Protein AF-A0A812SC07-F1 (afdb_monomer_lite)

pLDDT: mean 80.25, std 19.59, range [36.75, 97.19]

Radius of gyration: 18.9 Å; chains: 1; bounding box: 33×30×62 Å

Foldseek 3Di:
DWDKDQPADDDPPPDDDDDDDDDRPRPDIFTAGPLQFGLFWDKDKQKDADPVQWPVVDKDQAPVVQSVVLVVCRQQFQWWKDFLPPGGIIITGGCVVVDDPVRIDGHPSTMMTTGIHGD

Structure (mmCIF, N/CA/C/O backbone):
data_AF-A0A812SC07-F1
#
_entry.id   AF-A0A812SC07-F1
#
loop_
_atom_site.group_PDB
_atom_site.id
_atom_site.type_symbol
_atom_site.label_atom_id
_atom_site.label_alt_id
_atom_site.label_comp_id
_atom_site.label_asym_id
_atom_site.label_entity_id
_atom_site.label_seq_id
_atom_site.pdbx_PDB_ins_code
_atom_site.Cartn_x
_atom_site.Cartn_y
_atom_site.Cartn_z
_atom_site.occupancy
_atom_site.B_iso_or_equiv
_atom_site.auth_seq_id
_atom_site.auth_comp_id
_atom_site.auth_asym_id
_atom_site.auth_atom_id
_atom_site.pdbx_PDB_model_num
ATOM 1 N N . MET A 1 1 ? -16.471 6.733 15.455 1.00 47.75 1 MET A N 1
ATOM 2 C CA . MET A 1 1 ? -16.723 5.738 16.515 1.00 47.75 1 MET A CA 1
ATOM 3 C C . MET A 1 1 ? -15.611 4.720 16.389 1.00 47.75 1 MET A C 1
ATOM 5 O O . MET A 1 1 ? -15.619 3.964 15.430 1.00 47.75 1 MET A O 1
ATOM 9 N N . ASP A 1 2 ? -14.603 4.813 17.251 1.00 47.12 2 ASP A N 1
ATOM 10 C CA . ASP A 1 2 ? -13.479 3.875 17.269 1.00 47.12 2 ASP A CA 1
ATOM 11 C C . ASP A 1 2 ? -13.893 2.657 18.093 1.00 47.12 2 ASP A C 1
ATOM 13 O O . ASP A 1 2 ? -14.407 2.818 19.202 1.00 47.12 2 ASP A O 1
ATOM 17 N N . CYS A 1 3 ? -13.687 1.454 17.564 1.00 55.53 3 CYS A N 1
ATOM 18 C CA . CYS A 1 3 ? -13.761 0.260 18.386 1.00 55.53 3 CYS A CA 1
ATOM 19 C C . CYS A 1 3 ? -12.454 0.177 19.209 1.00 55.53 3 CYS A C 1
ATOM 21 O O . CYS A 1 3 ? -11.403 0.719 18.857 1.00 55.53 3 CYS A O 1
ATOM 23 N N . V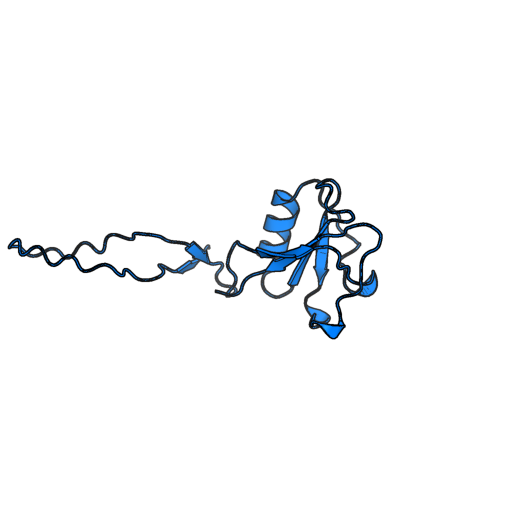AL A 1 4 ? -12.507 -0.417 20.392 1.00 55.78 4 VAL A N 1
ATOM 24 C CA . VAL A 1 4 ? -11.303 -0.703 21.179 1.00 55.78 4 VAL A CA 1
ATOM 25 C C . VAL A 1 4 ? -11.414 -2.164 21.539 1.00 55.78 4 VAL A C 1
ATOM 27 O O . VAL A 1 4 ? -12.354 -2.542 22.238 1.00 55.78 4 VAL A O 1
ATOM 30 N N . THR A 1 5 ? -10.498 -2.987 21.036 1.00 52.94 5 THR A N 1
ATOM 31 C CA . THR A 1 5 ? -10.368 -4.353 21.534 1.00 52.94 5 THR A CA 1
ATOM 32 C C . THR A 1 5 ? -9.298 -4.342 22.613 1.00 52.94 5 THR A C 1
ATOM 34 O O . THR A 1 5 ? -8.164 -3.904 22.413 1.00 52.94 5 THR A O 1
ATOM 37 N N . VAL A 1 6 ? -9.683 -4.791 23.798 1.00 52.50 6 VAL A N 1
ATOM 38 C CA . VAL A 1 6 ? -8.738 -5.114 24.859 1.00 52.50 6 VAL A CA 1
ATOM 39 C C . VAL A 1 6 ? -8.172 -6.487 24.505 1.00 52.50 6 VAL A C 1
ATOM 41 O O . VAL A 1 6 ? -8.931 -7.453 24.479 1.00 52.50 6 VAL A O 1
ATOM 44 N N . GLU A 1 7 ? -6.883 -6.578 24.172 1.00 52.25 7 GLU A N 1
ATOM 45 C CA . GLU A 1 7 ? -6.215 -7.884 24.110 1.00 52.25 7 GLU A CA 1
ATOM 46 C C . GLU A 1 7 ? -5.990 -8.362 25.553 1.00 52.25 7 GLU A C 1
ATOM 48 O O . GLU A 1 7 ? -5.522 -7.609 26.409 1.00 52.25 7 GLU A O 1
ATOM 53 N N . ASP A 1 8 ? -6.450 -9.578 25.841 1.00 47.25 8 ASP A N 1
ATOM 54 C CA . ASP A 1 8 ? -6.681 -10.076 27.194 1.00 47.25 8 ASP A CA 1
ATOM 55 C C . ASP A 1 8 ? -5.391 -10.259 28.016 1.00 47.25 8 ASP A C 1
ATOM 57 O O . ASP A 1 8 ? -4.299 -10.549 27.529 1.00 47.25 8 ASP A O 1
ATOM 61 N N . SER A 1 9 ? -5.579 -10.088 29.315 1.00 52.22 9 SER A N 1
ATOM 62 C CA . SER A 1 9 ? -4.638 -10.187 30.415 1.00 52.22 9 SER A CA 1
ATOM 63 C C . SER A 1 9 ? -4.037 -11.589 30.595 1.00 52.22 9 SER A C 1
ATOM 65 O O . SER A 1 9 ? -4.729 -12.552 30.921 1.00 52.22 9 SER A O 1
ATOM 67 N N . THR A 1 10 ? -2.709 -11.708 30.525 1.00 47.94 10 THR A N 1
ATOM 68 C CA . THR A 1 10 ? -2.005 -12.886 31.061 1.00 47.94 10 THR A CA 1
ATOM 69 C C . THR A 1 10 ? -0.825 -12.487 31.937 1.00 47.94 10 THR A C 1
ATOM 71 O O . THR A 1 10 ? 0.309 -12.401 31.479 1.00 47.94 10 THR A O 1
ATOM 74 N N . SER A 1 11 ? -1.091 -12.298 33.231 1.00 40.84 11 SER A N 1
ATOM 75 C CA . SER A 1 11 ? -0.209 -12.800 34.291 1.00 40.84 11 SER A CA 1
ATOM 76 C C . SER A 1 11 ? -0.986 -12.846 35.604 1.00 40.84 11 SER A C 1
ATOM 78 O O . SER A 1 11 ? -1.146 -11.847 36.303 1.00 40.84 11 SER A O 1
ATOM 80 N N . TRP A 1 12 ? -1.521 -14.022 35.921 1.00 44.09 12 TRP A N 1
ATOM 81 C CA . TRP A 1 12 ? -2.058 -14.314 37.242 1.00 44.09 12 TRP A CA 1
ATOM 82 C C . TRP A 1 12 ? -0.889 -14.513 38.213 1.00 44.09 12 TRP A C 1
ATOM 84 O O . TRP A 1 12 ? -0.453 -15.639 38.437 1.00 44.09 12 TRP A O 1
ATOM 94 N N . THR A 1 13 ? -0.389 -13.446 38.834 1.00 37.12 13 THR A N 1
ATOM 95 C CA . THR A 1 13 ? 0.249 -13.581 40.149 1.00 37.12 13 THR A CA 1
ATOM 96 C C . THR A 1 13 ? -0.850 -13.557 41.202 1.00 37.12 13 THR A C 1
ATOM 98 O O . THR A 1 13 ? -1.400 -12.525 41.579 1.00 37.12 13 THR A O 1
ATOM 101 N N . GLN A 1 14 ? -1.222 -14.760 41.624 1.00 39.00 14 GLN A N 1
ATOM 102 C CA . GLN A 1 14 ? -2.235 -15.057 42.622 1.00 39.00 14 GLN A CA 1
ATOM 103 C C . GLN A 1 14 ? -1.805 -14.511 43.999 1.00 39.00 14 GLN A C 1
ATOM 105 O O . GLN A 1 14 ? -1.154 -15.201 44.776 1.00 39.00 14 GLN A O 1
ATOM 110 N N . LEU A 1 15 ? -2.165 -13.265 44.314 1.00 36.75 15 LEU A N 1
ATOM 111 C CA . LEU A 1 15 ? -2.107 -12.724 45.674 1.00 36.75 15 LEU A CA 1
ATOM 112 C C . LEU A 1 15 ? -3.527 -12.689 46.240 1.00 36.75 15 LEU A C 1
ATOM 11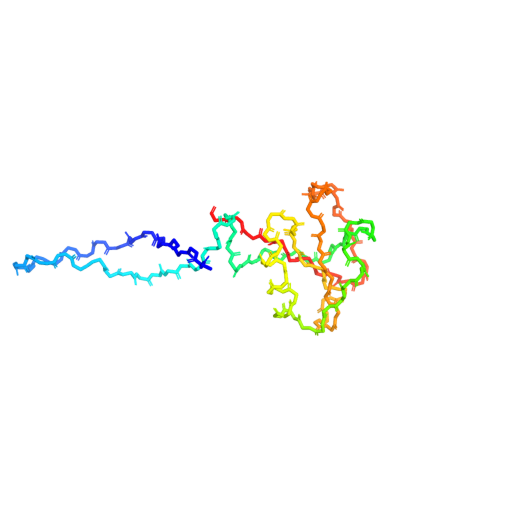4 O O . LEU A 1 15 ? -4.366 -11.881 45.848 1.00 36.75 15 LEU A O 1
ATOM 118 N N . TRP A 1 16 ? -3.793 -13.632 47.142 1.00 41.88 16 TRP A N 1
ATOM 119 C CA . TRP A 1 16 ? -5.023 -13.723 47.915 1.00 41.88 16 TRP A CA 1
ATOM 120 C C . TRP A 1 16 ? -5.163 -12.494 48.814 1.00 41.88 16 TRP A C 1
ATOM 122 O O . TRP A 1 16 ? -4.554 -12.435 49.878 1.00 41.88 16 TRP A O 1
ATOM 132 N N . LEU A 1 17 ? -5.993 -11.531 48.418 1.00 38.38 17 LEU A N 1
ATOM 133 C CA . LEU A 1 17 ? -6.535 -10.542 49.342 1.00 38.38 17 LEU A CA 1
ATOM 134 C C . LEU A 1 17 ? -8.051 -10.473 49.188 1.00 38.38 17 LEU A C 1
ATOM 136 O O . LEU A 1 17 ? -8.609 -10.395 48.094 1.00 38.38 17 LEU A O 1
ATOM 140 N N . ALA A 1 18 ? -8.695 -10.610 50.339 1.00 46.69 18 ALA A N 1
ATOM 141 C CA . ALA A 1 18 ? -10.125 -10.667 50.526 1.00 46.69 18 ALA A CA 1
ATOM 142 C C . ALA A 1 18 ? -10.808 -9.369 50.045 1.00 46.69 18 ALA A C 1
ATOM 144 O O . ALA A 1 18 ? -10.261 -8.283 50.204 1.00 46.69 18 ALA A O 1
ATOM 145 N N . HIS A 1 19 ? -12.040 -9.518 49.539 1.00 44.28 19 HIS A N 1
ATOM 146 C CA . HIS A 1 19 ? -13.036 -8.472 49.236 1.00 44.28 19 HIS A CA 1
ATOM 147 C C . HIS A 1 19 ? -13.051 -7.927 47.787 1.00 44.28 19 HIS A C 1
ATOM 149 O O . HIS A 1 19 ? -12.711 -6.789 47.495 1.00 44.28 19 HIS A O 1
ATOM 155 N N . GLY A 1 20 ? -13.612 -8.727 46.876 1.00 50.72 20 GLY A N 1
ATOM 156 C CA . GLY A 1 20 ? -14.943 -8.396 46.342 1.00 50.72 20 GLY A CA 1
ATOM 157 C C . GLY A 1 20 ? -15.123 -7.342 45.240 1.00 50.72 20 GLY A C 1
ATOM 158 O O . GLY A 1 20 ? -16.274 -7.095 44.901 1.00 50.72 20 GLY A O 1
ATOM 159 N N . LEU A 1 21 ? -14.080 -6.779 44.625 1.00 45.19 21 LEU A N 1
ATOM 160 C CA . LEU A 1 21 ? -14.197 -6.068 43.338 1.00 45.19 21 LEU A CA 1
ATOM 161 C C . LEU A 1 21 ? -13.062 -6.507 42.405 1.00 45.19 21 LEU A C 1
ATOM 163 O O . LEU A 1 21 ? -11.906 -6.133 42.586 1.00 45.19 21 LEU A O 1
ATOM 167 N N . LYS A 1 22 ? -13.394 -7.336 41.406 1.00 51.00 22 LYS A N 1
ATOM 168 C CA . LYS A 1 22 ? -12.460 -7.715 40.337 1.00 51.00 22 LYS A CA 1
ATOM 169 C C . LYS A 1 22 ? -12.280 -6.519 39.403 1.00 51.00 22 LYS A C 1
ATOM 171 O O . LYS A 1 22 ? -13.060 -6.335 38.474 1.00 51.00 22 LYS A O 1
ATOM 176 N N . PHE A 1 23 ? -11.256 -5.711 39.649 1.00 48.38 23 PHE A N 1
ATOM 177 C CA . PHE A 1 23 ? -10.774 -4.754 38.661 1.00 48.38 23 PHE A CA 1
ATOM 178 C C . PHE A 1 23 ? -9.940 -5.515 37.631 1.00 48.38 23 PHE A C 1
ATOM 180 O O . PHE A 1 23 ? -8.880 -6.051 37.951 1.00 48.38 23 PHE A O 1
ATOM 187 N N . CYS A 1 24 ? -10.441 -5.600 36.399 1.00 53.03 24 CYS A N 1
ATOM 188 C CA . CYS A 1 24 ? -9.634 -6.054 35.276 1.00 53.03 24 CYS A CA 1
ATOM 189 C C . CYS A 1 24 ? -8.674 -4.910 34.933 1.00 53.03 24 CYS A C 1
ATOM 191 O O . CYS A 1 24 ? -9.084 -3.910 34.344 1.00 53.03 24 CYS A O 1
ATOM 193 N N . ASN A 1 25 ? -7.420 -5.005 35.374 1.00 54.34 25 ASN A N 1
ATOM 194 C CA . ASN A 1 25 ? -6.398 -4.055 34.952 1.00 54.34 25 ASN A CA 1
ATOM 195 C C . ASN A 1 25 ? -6.051 -4.360 33.496 1.00 54.34 25 ASN A C 1
ATOM 197 O O . ASN A 1 25 ? -5.420 -5.371 33.194 1.00 54.34 25 ASN A O 1
ATOM 201 N N . VAL A 1 26 ? -6.490 -3.485 32.596 1.00 55.47 26 VAL A N 1
ATOM 202 C CA . VAL A 1 26 ? -6.105 -3.519 31.188 1.00 55.47 26 VAL A CA 1
ATOM 203 C C . VAL A 1 26 ? -4.613 -3.206 31.106 1.00 55.47 26 VAL A C 1
ATOM 205 O O . VAL A 1 26 ? -4.206 -2.061 31.284 1.00 55.47 26 VAL A O 1
ATOM 208 N N . LEU A 1 27 ? -3.790 -4.232 30.884 1.00 61.47 27 LEU A N 1
ATOM 209 C CA . LEU A 1 27 ? -2.336 -4.072 30.766 1.00 61.47 27 LEU A CA 1
ATOM 210 C C . LEU A 1 27 ? -1.955 -3.419 29.436 1.00 61.47 27 LEU A C 1
ATOM 212 O O . LEU A 1 27 ? -0.973 -2.683 29.354 1.00 61.47 27 LEU A O 1
ATOM 216 N N . THR A 1 28 ? -2.720 -3.689 28.378 1.00 56.88 28 THR A N 1
ATOM 217 C CA . THR A 1 28 ? -2.495 -3.127 27.047 1.00 56.88 28 THR A CA 1
ATOM 218 C C . THR A 1 28 ? -3.825 -3.104 26.294 1.00 56.88 28 THR A C 1
ATOM 220 O O . THR A 1 28 ? -4.521 -4.109 26.225 1.00 56.88 28 THR A O 1
ATOM 223 N N . ALA A 1 29 ? -4.211 -1.947 25.758 1.00 58.00 29 ALA A N 1
ATOM 224 C CA . ALA A 1 29 ? -5.364 -1.817 24.871 1.00 58.00 29 ALA A CA 1
ATOM 225 C C . ALA A 1 29 ? -4.872 -1.322 23.521 1.00 58.00 29 ALA A C 1
ATOM 227 O O . ALA A 1 29 ? -4.174 -0.307 23.454 1.00 58.00 29 ALA A O 1
ATOM 228 N N . LYS A 1 30 ? -5.256 -2.014 22.448 1.00 62.69 30 LYS A N 1
ATOM 229 C CA . LYS A 1 30 ? -4.992 -1.549 21.094 1.00 62.69 30 LYS A CA 1
ATOM 230 C C . LYS A 1 30 ? -6.272 -0.976 20.513 1.00 62.69 30 LYS A C 1
ATOM 232 O O . LYS A 1 30 ? -7.352 -1.553 20.625 1.00 62.69 30 LYS A O 1
ATOM 237 N N . ARG A 1 31 ? -6.165 0.208 19.915 1.00 58.78 31 ARG A N 1
ATOM 238 C CA . ARG A 1 31 ? -7.291 0.795 19.198 1.00 58.78 31 ARG A CA 1
ATOM 239 C C . ARG A 1 31 ? -7.476 0.009 17.906 1.00 58.78 31 ARG A C 1
ATOM 241 O O . ARG A 1 31 ? -6.536 -0.122 17.123 1.00 58.78 31 ARG A O 1
ATOM 248 N N . VAL A 1 32 ? -8.676 -0.515 17.712 1.00 60.69 32 VAL A N 1
ATOM 249 C CA . VAL A 1 32 ? -9.034 -1.307 16.537 1.00 60.69 32 VAL A CA 1
ATOM 250 C C . VAL A 1 32 ? -10.172 -0.593 15.869 1.00 60.69 32 VAL A C 1
ATOM 252 O O . VAL A 1 32 ? -11.204 -0.359 16.486 1.00 60.69 32 VAL A O 1
ATO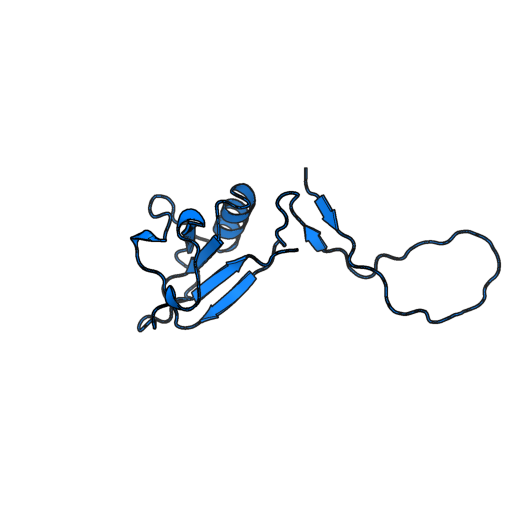M 255 N N . GLN A 1 33 ? -10.010 -0.193 14.619 1.00 64.25 33 GLN A N 1
ATOM 256 C CA . GLN A 1 33 ? -11.151 0.393 13.940 1.00 64.25 33 GLN A CA 1
ATOM 257 C C . GLN A 1 33 ? -12.233 -0.682 13.765 1.00 64.25 33 GLN A C 1
ATOM 259 O O . GLN A 1 33 ? -11.956 -1.879 13.703 1.00 64.25 33 GLN A O 1
ATOM 264 N N . CYS A 1 34 ? -13.506 -0.281 13.734 1.00 69.00 34 CYS A N 1
ATOM 265 C CA . CYS A 1 34 ? -14.618 -1.233 13.597 1.00 69.00 34 CYS A CA 1
ATOM 266 C C . CYS A 1 34 ? -14.641 -1.945 12.221 1.00 69.00 34 CYS A C 1
ATOM 268 O O . CYS A 1 34 ? -15.604 -2.626 11.886 1.00 69.00 34 CYS A O 1
ATOM 270 N N . ASP A 1 35 ? -13.595 -1.753 11.420 1.00 70.81 35 ASP A N 1
ATOM 271 C CA . ASP A 1 35 ? -13.316 -2.357 10.126 1.00 70.81 35 ASP A CA 1
ATOM 272 C C . ASP A 1 35 ? -12.454 -3.635 10.221 1.00 70.81 35 ASP A C 1
ATOM 274 O O . ASP A 1 35 ? -12.190 -4.259 9.192 1.00 70.81 35 ASP A O 1
ATOM 278 N N . GLY A 1 36 ? -12.021 -4.023 11.429 1.00 75.19 36 GLY A N 1
ATOM 279 C CA . GLY A 1 36 ? -11.185 -5.202 11.664 1.00 75.19 36 GLY A CA 1
ATOM 280 C C . GLY A 1 36 ? -9.688 -4.976 11.433 1.00 75.19 36 GLY A C 1
ATOM 281 O O . GLY A 1 36 ? -8.951 -5.951 11.287 1.00 75.19 36 GLY A O 1
ATOM 282 N N . TYR A 1 37 ? -9.226 -3.722 11.390 1.00 80.25 37 TY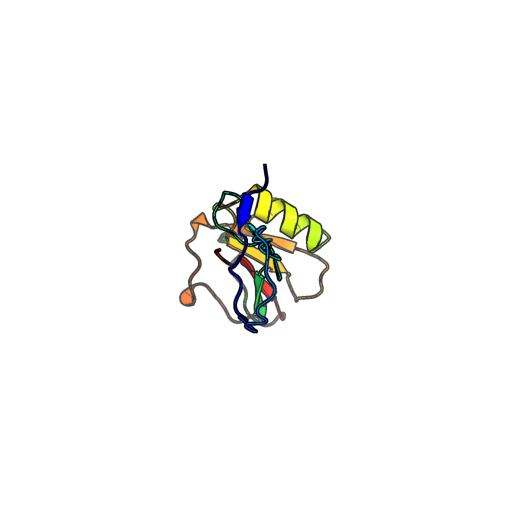R A N 1
ATOM 283 C CA . TYR A 1 37 ? -7.811 -3.389 11.243 1.00 80.25 37 TYR A CA 1
ATOM 284 C C . TYR A 1 37 ? -7.242 -2.708 12.488 1.00 80.25 37 TYR A C 1
ATOM 286 O O . TYR A 1 37 ? -7.877 -1.883 13.154 1.00 80.25 37 TYR A O 1
ATOM 294 N N . LEU A 1 38 ? -5.993 -3.062 12.784 1.00 82.62 38 LEU A N 1
ATOM 295 C CA . LEU A 1 38 ? -5.178 -2.389 13.779 1.00 82.62 38 LEU A CA 1
ATOM 296 C C . LEU A 1 38 ? -4.623 -1.101 13.175 1.00 82.62 38 LEU A C 1
ATOM 298 O O . LEU A 1 38 ? -4.287 -1.044 11.992 1.00 82.62 38 LEU A O 1
ATOM 302 N N . ASP A 1 39 ? -4.440 -0.087 14.013 1.00 84.81 39 ASP A N 1
ATOM 303 C CA . ASP A 1 39 ? -3.676 1.105 13.649 1.00 84.81 39 ASP A CA 1
ATOM 304 C C . ASP A 1 39 ? -2.161 0.831 13.702 1.00 84.81 39 ASP A C 1
ATOM 306 O O . ASP A 1 39 ? -1.420 1.376 14.520 1.00 84.81 39 ASP A O 1
ATOM 310 N N . ASP A 1 40 ? -1.730 -0.137 12.895 1.00 88.75 40 ASP A N 1
ATOM 311 C CA . ASP A 1 40 ? -0.383 -0.686 12.886 1.00 88.75 40 ASP A CA 1
ATOM 312 C C . ASP A 1 40 ? -0.089 -1.417 11.570 1.00 88.75 40 ASP A C 1
ATOM 314 O O . ASP A 1 40 ? -1.006 -1.897 10.895 1.00 88.75 40 ASP A O 1
ATOM 318 N N . TYR A 1 41 ? 1.191 -1.520 11.216 1.00 93.00 41 TYR A N 1
ATOM 319 C CA . TYR A 1 41 ? 1.627 -1.926 9.885 1.00 93.00 41 TYR A CA 1
ATOM 320 C C . TYR A 1 41 ? 2.779 -2.934 9.922 1.00 93.00 41 TYR A C 1
ATOM 322 O O . TYR A 1 41 ? 3.717 -2.799 10.705 1.00 93.00 41 TYR A O 1
ATOM 330 N N . ASN A 1 42 ? 2.737 -3.920 9.024 1.00 95.06 42 ASN A N 1
ATOM 331 C CA . ASN A 1 42 ? 3.906 -4.722 8.671 1.00 95.06 42 ASN A CA 1
ATOM 332 C C . ASN A 1 42 ? 4.708 -3.968 7.607 1.00 95.06 42 ASN A C 1
ATOM 334 O O . ASN A 1 42 ? 4.152 -3.572 6.581 1.00 95.06 42 ASN A O 1
ATOM 338 N N . VAL A 1 43 ? 6.007 -3.785 7.830 1.00 95.69 43 VAL A N 1
ATOM 339 C CA . VAL A 1 43 ? 6.883 -3.104 6.868 1.00 95.69 43 VAL A CA 1
ATOM 340 C C . VAL A 1 43 ? 7.545 -4.128 5.954 1.00 95.69 43 VAL A C 1
ATOM 342 O O . VAL A 1 43 ? 8.157 -5.089 6.421 1.00 95.69 43 VAL A O 1
ATOM 345 N N . ILE A 1 44 ? 7.443 -3.904 4.649 1.00 96.38 44 ILE A N 1
ATOM 346 C CA . ILE A 1 44 ? 8.080 -4.698 3.604 1.00 96.38 44 ILE A CA 1
ATOM 347 C C . ILE A 1 44 ? 9.065 -3.783 2.875 1.00 96.38 44 ILE A C 1
ATOM 349 O O . ILE A 1 44 ? 8.665 -2.894 2.122 1.00 96.38 44 ILE A O 1
ATOM 353 N N . ASN A 1 45 ? 10.355 -4.007 3.118 1.00 95.62 45 ASN A N 1
ATOM 354 C CA . ASN A 1 45 ? 11.445 -3.229 2.529 1.00 95.62 45 ASN A CA 1
ATOM 355 C C . ASN A 1 45 ? 11.847 -3.772 1.157 1.00 95.62 45 ASN A C 1
ATOM 357 O O . ASN A 1 45 ? 11.663 -4.957 0.873 1.00 95.62 45 ASN A O 1
ATOM 361 N N . ASP A 1 46 ? 12.438 -2.907 0.333 1.00 95.12 46 ASP A N 1
ATOM 362 C CA . ASP A 1 46 ? 13.004 -3.244 -0.979 1.00 95.12 46 ASP A CA 1
ATOM 363 C C . ASP A 1 46 ? 12.007 -3.922 -1.929 1.00 95.12 46 ASP A C 1
ATOM 365 O O . ASP A 1 46 ? 12.384 -4.626 -2.871 1.00 95.12 46 ASP A O 1
ATOM 369 N N . LYS A 1 47 ? 10.713 -3.665 -1.722 1.00 96.00 47 LYS A N 1
ATOM 370 C CA . LYS A 1 47 ? 9.628 -4.133 -2.581 1.00 96.00 47 LYS A CA 1
ATOM 371 C C . LYS A 1 47 ? 8.782 -2.963 -3.040 1.00 96.00 47 LYS A C 1
ATOM 373 O O . LYS A 1 47 ? 8.603 -1.986 -2.322 1.00 96.00 47 LYS A O 1
ATOM 378 N N . TYR A 1 48 ? 8.227 -3.079 -4.238 1.00 94.94 48 TYR A N 1
ATOM 379 C CA . TYR A 1 48 ? 7.268 -2.113 -4.755 1.00 94.94 48 TYR A CA 1
ATOM 380 C C . TYR A 1 48 ? 6.074 -2.803 -5.409 1.00 94.94 48 TYR A C 1
ATOM 382 O O . TYR A 1 48 ? 6.116 -3.978 -5.789 1.00 94.94 48 TYR A O 1
ATOM 390 N N . LEU A 1 49 ? 4.999 -2.033 -5.547 1.00 95.00 49 LEU A N 1
ATOM 391 C CA . LEU A 1 49 ? 3.822 -2.393 -6.321 1.00 95.00 49 LEU A CA 1
ATOM 392 C C . LEU A 1 49 ? 3.762 -1.532 -7.577 1.00 95.00 49 LEU A C 1
ATOM 394 O O . LEU A 1 49 ? 4.146 -0.363 -7.579 1.00 95.00 49 LEU A O 1
ATOM 398 N N . THR A 1 50 ? 3.249 -2.103 -8.663 1.00 93.69 50 THR A N 1
ATOM 399 C CA . THR A 1 50 ? 3.050 -1.347 -9.897 1.00 93.69 50 THR A CA 1
ATOM 400 C C . THR A 1 50 ? 2.093 -0.183 -9.682 1.00 93.69 50 THR A C 1
ATOM 402 O O . THR A 1 50 ? 1.147 -0.253 -8.899 1.00 93.69 50 THR A O 1
ATOM 405 N N . SER A 1 51 ? 2.294 0.857 -10.484 1.00 89.81 51 SER A N 1
ATOM 406 C CA . SER A 1 51 ? 1.447 2.044 -10.592 1.00 89.81 51 SER A CA 1
ATOM 407 C C . SER A 1 51 ? -0.059 1.804 -10.472 1.00 89.81 51 SER A C 1
ATOM 409 O O . SER A 1 51 ? -0.759 2.559 -9.807 1.00 89.81 51 SER A O 1
ATOM 411 N N . THR A 1 52 ? -0.547 0.756 -11.131 1.00 93.69 52 THR A N 1
ATOM 412 C CA . THR A 1 52 ? -1.955 0.356 -11.213 1.00 93.69 52 THR A CA 1
ATOM 413 C C . THR A 1 52 ? -2.565 -0.027 -9.869 1.00 93.69 52 THR A C 1
ATOM 415 O O . THR A 1 52 ? -3.775 0.116 -9.698 1.00 93.69 52 THR A O 1
ATOM 418 N N . LYS A 1 53 ? -1.740 -0.480 -8.920 1.00 95.12 53 LYS A N 1
ATOM 419 C CA . LYS A 1 53 ? -2.136 -0.908 -7.573 1.00 95.12 53 LYS A CA 1
ATOM 420 C C . LYS A 1 53 ? -2.155 0.244 -6.564 1.00 95.12 53 LYS A C 1
ATOM 422 O O . LYS A 1 53 ? -2.609 0.054 -5.440 1.00 95.12 53 LYS A O 1
ATOM 427 N N . LEU A 1 54 ? -1.694 1.431 -6.962 1.00 94.44 54 LEU A N 1
ATOM 428 C CA . LEU A 1 54 ? -1.634 2.623 -6.120 1.00 94.44 54 LEU A CA 1
ATOM 429 C C . LEU A 1 54 ? -2.801 3.575 -6.412 1.00 94.44 54 LEU A C 1
ATOM 431 O O . LEU A 1 54 ? -3.210 3.764 -7.561 1.00 94.44 54 LEU A O 1
ATOM 435 N N . LEU A 1 55 ? -3.291 4.250 -5.376 1.00 93.75 55 LEU A N 1
ATOM 436 C CA . LEU A 1 55 ? -4.279 5.325 -5.467 1.00 93.75 55 LEU A CA 1
ATOM 437 C C . LEU A 1 55 ? -3.594 6.645 -5.849 1.00 93.75 55 LEU A C 1
ATOM 439 O O . LEU A 1 55 ? -3.452 7.564 -5.053 1.00 93.75 55 LEU A O 1
ATOM 443 N N . ARG A 1 56 ? -3.176 6.741 -7.114 1.00 77.31 56 ARG A N 1
ATOM 444 C CA . ARG A 1 56 ? -2.327 7.827 -7.646 1.00 77.31 56 ARG A CA 1
ATOM 445 C C . ARG A 1 56 ? -2.922 9.236 -7.643 1.00 77.31 56 ARG A C 1
ATOM 447 O O . ARG A 1 56 ? -2.206 10.186 -7.931 1.00 77.31 56 ARG A O 1
ATOM 454 N N . HIS A 1 57 ? -4.211 9.387 -7.354 1.00 78.94 57 HIS A N 1
ATOM 455 C CA . HIS A 1 57 ? -4.844 10.708 -7.278 1.00 78.94 57 HIS A CA 1
ATOM 456 C C . HIS A 1 57 ? -4.568 11.412 -5.947 1.00 78.94 57 HIS A C 1
ATOM 458 O O . HIS A 1 57 ? -4.961 12.565 -5.774 1.00 78.94 57 HIS A O 1
ATOM 464 N N . THR A 1 58 ? -3.932 10.734 -4.989 1.00 83.38 58 THR A N 1
ATOM 465 C CA . THR A 1 58 ? -3.649 11.321 -3.685 1.00 83.38 58 THR A CA 1
ATOM 466 C C . THR A 1 58 ? -2.282 10.882 -3.190 1.00 83.38 58 THR A C 1
ATOM 468 O O . THR A 1 58 ? -2.043 9.701 -2.944 1.00 83.38 58 THR A O 1
ATOM 471 N N . THR A 1 59 ? -1.405 11.869 -3.033 1.00 93.19 59 THR A N 1
ATOM 472 C CA . THR A 1 59 ? -0.102 11.727 -2.385 1.00 93.19 59 THR A CA 1
ATOM 473 C C . THR A 1 59 ? -0.145 12.502 -1.077 1.00 93.19 59 THR A C 1
ATOM 475 O O . THR A 1 59 ? -0.641 13.629 -1.040 1.00 93.19 59 THR A O 1
ATOM 478 N N . TYR A 1 60 ? 0.367 11.902 -0.013 1.00 95.19 60 TYR A N 1
ATOM 479 C CA . TYR A 1 60 ? 0.436 12.491 1.318 1.00 95.19 60 TYR A CA 1
ATOM 480 C C . TYR A 1 60 ? 1.884 12.860 1.626 1.00 95.19 60 TYR A C 1
ATOM 482 O O . TYR A 1 60 ? 2.804 12.153 1.211 1.00 95.19 60 TYR A O 1
ATOM 490 N N . GLN A 1 61 ? 2.082 13.970 2.334 1.00 94.06 61 GLN A N 1
ATOM 491 C CA . GLN A 1 61 ? 3.419 14.498 2.626 1.00 94.06 61 GLN A CA 1
ATOM 492 C C . GLN A 1 61 ? 4.027 13.854 3.872 1.00 94.06 61 GLN A C 1
ATOM 494 O O . GLN A 1 61 ? 5.228 13.941 4.097 1.00 94.06 61 GLN A O 1
ATOM 499 N N . THR A 1 62 ? 3.197 13.219 4.702 1.00 94.69 62 THR A N 1
ATOM 500 C CA . THR A 1 62 ? 3.636 12.573 5.939 1.00 94.69 62 THR A CA 1
ATOM 501 C C . THR A 1 62 ? 3.009 11.195 6.109 1.00 94.69 62 THR A C 1
ATOM 503 O O . THR A 1 62 ? 1.892 10.934 5.646 1.00 94.69 62 THR A O 1
ATOM 506 N N . MET A 1 63 ? 3.712 10.326 6.839 1.00 94.38 63 MET A N 1
ATOM 507 C CA . MET A 1 63 ? 3.219 8.990 7.171 1.00 94.38 63 MET A CA 1
ATOM 508 C C . MET A 1 63 ? 1.907 9.063 7.957 1.00 94.38 63 MET A C 1
ATOM 510 O O . MET A 1 63 ? 1.007 8.265 7.722 1.00 94.38 63 MET A O 1
ATOM 514 N N . GLU A 1 64 ? 1.763 10.041 8.856 1.00 93.69 64 GLU A N 1
ATOM 515 C 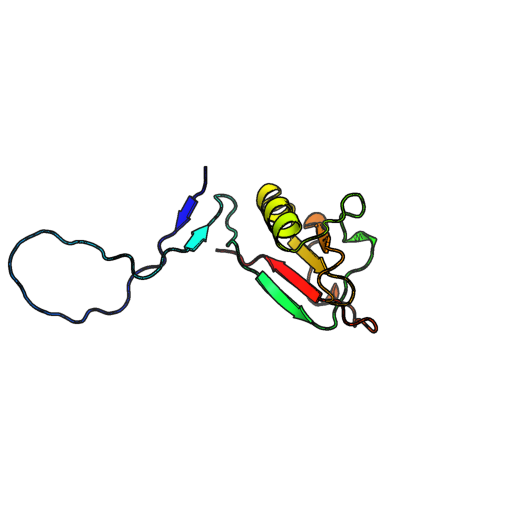CA . GLU A 1 64 ? 0.551 10.184 9.669 1.00 93.69 64 GLU A CA 1
ATOM 516 C C . GLU A 1 64 ? -0.675 10.555 8.822 1.00 93.69 64 GLU A C 1
ATOM 518 O O . GLU A 1 64 ? -1.757 9.999 9.013 1.00 93.69 64 GLU A O 1
ATOM 523 N N . GLU A 1 65 ? -0.519 11.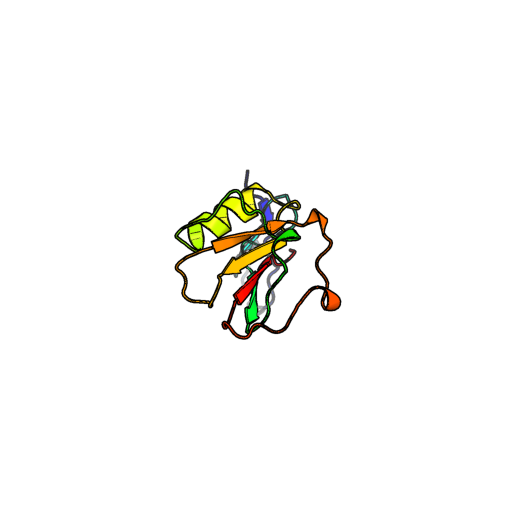437 7.832 1.00 94.50 65 GLU A N 1
ATOM 524 C CA . GLU A 1 65 ? -1.607 11.780 6.911 1.00 94.50 65 GLU A CA 1
ATOM 525 C C . GLU A 1 65 ? -2.047 10.575 6.070 1.00 94.50 65 GLU A C 1
ATOM 527 O O . GLU A 1 65 ? -3.250 10.307 5.955 1.00 94.50 65 GLU A O 1
ATOM 532 N N . ALA A 1 66 ? -1.084 9.825 5.523 1.00 95.56 66 ALA A N 1
ATOM 533 C CA . ALA A 1 66 ? -1.351 8.604 4.768 1.00 95.56 66 ALA A CA 1
ATOM 534 C C . ALA A 1 66 ? -2.019 7.542 5.649 1.00 95.56 66 ALA A C 1
ATOM 536 O O . ALA A 1 66 ? -3.022 6.944 5.256 1.00 95.56 66 ALA A O 1
ATOM 537 N N . ARG A 1 67 ? -1.517 7.359 6.873 1.00 93.75 67 ARG A N 1
ATOM 538 C CA . ARG A 1 67 ? -2.060 6.448 7.883 1.00 93.75 67 ARG A CA 1
ATOM 539 C C . ARG A 1 67 ? -3.509 6.766 8.196 1.00 93.75 67 ARG A C 1
ATOM 541 O O . ARG A 1 67 ? -4.370 5.902 8.032 1.00 93.75 67 ARG A O 1
ATOM 548 N N . MET A 1 68 ? -3.808 8.012 8.554 1.00 91.44 68 MET A N 1
ATOM 549 C CA . MET A 1 68 ? -5.179 8.435 8.830 1.00 91.44 68 MET A CA 1
ATOM 550 C C . MET A 1 68 ? -6.099 8.266 7.618 1.00 91.44 68 MET A C 1
ATOM 552 O O . MET A 1 68 ? -7.265 7.903 7.776 1.00 91.44 68 MET A O 1
ATOM 556 N N . ALA A 1 69 ? -5.611 8.519 6.403 1.00 93.56 69 ALA A N 1
ATOM 557 C CA . ALA A 1 69 ? -6.405 8.316 5.199 1.00 93.56 69 ALA A CA 1
ATOM 558 C C . ALA A 1 69 ? -6.683 6.832 4.916 1.00 93.56 69 ALA A C 1
ATOM 560 O O . ALA A 1 69 ? -7.833 6.468 4.669 1.00 93.56 69 ALA A O 1
ATOM 561 N N . CYS A 1 70 ? -5.667 5.975 5.019 1.00 93.38 70 CYS A N 1
ATOM 562 C CA . CYS A 1 70 ? -5.792 4.532 4.827 1.00 93.38 70 CYS A CA 1
ATOM 563 C C . CYS A 1 70 ? -6.721 3.882 5.860 1.00 93.38 70 CYS A C 1
ATOM 565 O O . CYS A 1 70 ? -7.472 2.958 5.537 1.00 93.38 70 CYS A O 1
ATOM 567 N N . LEU A 1 71 ? -6.693 4.384 7.096 1.00 87.81 71 LEU A N 1
ATOM 568 C CA . LEU A 1 71 ? -7.623 3.997 8.149 1.00 87.81 71 LEU A CA 1
ATOM 569 C C . LEU A 1 71 ? -9.057 4.433 7.826 1.00 87.81 71 LEU A C 1
ATOM 571 O O . LEU A 1 71 ? -9.957 3.607 7.828 1.00 87.81 71 LEU A O 1
ATOM 575 N N . ARG A 1 72 ? -9.289 5.693 7.429 1.00 88.00 72 ARG A N 1
ATOM 576 C CA . ARG A 1 72 ? -10.637 6.160 7.034 1.00 88.00 72 ARG A CA 1
ATOM 577 C C . ARG A 1 72 ? -11.249 5.364 5.878 1.00 88.00 72 ARG A C 1
ATOM 579 O O . ARG A 1 72 ? -12.467 5.246 5.804 1.00 88.00 72 ARG A O 1
ATOM 586 N N . MET A 1 73 ? -10.422 4.847 4.971 1.00 90.31 73 MET A N 1
ATOM 587 C CA . MET A 1 73 ? -10.862 3.972 3.879 1.00 90.31 73 MET A CA 1
ATOM 588 C C . MET A 1 73 ? -11.241 2.559 4.342 1.00 90.31 73 MET A C 1
ATOM 590 O O . MET A 1 73 ? -11.881 1.818 3.593 1.00 90.31 73 MET A O 1
ATOM 594 N N . GLY A 1 74 ? -10.810 2.167 5.539 1.00 89.25 74 GLY A N 1
ATOM 595 C CA . GLY A 1 74 ? -10.993 0.841 6.096 1.00 89.25 74 GLY A CA 1
ATOM 596 C C . GLY A 1 74 ? -10.567 -0.263 5.123 1.00 89.25 74 GLY A C 1
ATOM 597 O O . GLY A 1 74 ? -9.456 -0.193 4.584 1.00 89.25 74 GLY A O 1
ATOM 598 N N . PRO A 1 75 ? -11.413 -1.262 4.816 1.00 90.44 75 PRO A N 1
ATOM 599 C CA . PRO A 1 75 ? -11.022 -2.407 3.990 1.00 90.44 75 PRO A CA 1
ATOM 600 C C . PRO A 1 75 ? -10.617 -2.058 2.551 1.00 90.44 75 PRO A C 1
ATOM 602 O O . PRO A 1 75 ? -10.009 -2.887 1.882 1.00 90.44 75 PRO A O 1
ATOM 605 N N . ALA A 1 76 ? -10.949 -0.860 2.056 1.00 92.31 76 ALA A N 1
ATOM 606 C CA . ALA A 1 76 ? -10.602 -0.431 0.700 1.00 92.31 76 ALA A CA 1
ATOM 607 C C . ALA A 1 76 ? -9.126 -0.019 0.546 1.00 92.31 76 ALA A C 1
ATOM 609 O O . ALA A 1 76 ? -8.610 0.020 -0.570 1.00 92.31 76 ALA A O 1
ATOM 610 N N . CYS A 1 77 ? -8.435 0.278 1.648 1.00 94.25 77 CYS A N 1
ATOM 611 C CA . CYS A 1 77 ? -6.994 0.500 1.640 1.00 94.25 77 CYS A CA 1
ATOM 612 C C . CYS A 1 77 ? -6.288 -0.771 2.111 1.00 94.25 77 CYS A C 1
ATOM 614 O O . CYS A 1 77 ? -6.613 -1.286 3.178 1.00 94.25 77 CYS A O 1
ATOM 616 N N . TRP A 1 78 ? -5.321 -1.271 1.343 1.00 95.81 78 TRP A N 1
ATOM 617 C CA . TRP A 1 78 ? -4.479 -2.395 1.770 1.00 95.81 78 TRP A CA 1
ATOM 618 C C . TRP A 1 78 ? -3.322 -1.913 2.651 1.00 95.81 78 TRP A C 1
ATOM 620 O O . TRP A 1 78 ? -2.948 -2.567 3.623 1.00 95.81 78 TRP A O 1
ATOM 630 N N . GLY A 1 79 ? -2.780 -0.738 2.335 1.00 96.12 79 GLY A N 1
ATOM 631 C CA . GLY A 1 79 ? -1.574 -0.228 2.965 1.00 96.12 79 GLY A CA 1
ATOM 632 C C . GLY A 1 79 ? -1.086 1.077 2.349 1.00 96.12 79 GLY A C 1
ATOM 633 O O . GLY A 1 79 ? -1.809 1.739 1.602 1.00 96.12 79 GLY A O 1
ATOM 634 N N . ILE A 1 80 ? 0.156 1.431 2.652 1.00 97.12 80 ILE A N 1
ATOM 635 C CA . ILE A 1 80 ? 0.821 2.655 2.199 1.00 97.12 80 ILE A CA 1
ATOM 636 C C . ILE A 1 80 ? 2.102 2.266 1.457 1.00 97.12 80 ILE A C 1
ATOM 638 O O . ILE A 1 80 ? 2.761 1.297 1.815 1.00 97.12 80 ILE A O 1
ATOM 642 N N . SER A 1 81 ? 2.449 3.011 0.419 1.00 96.62 81 SER A N 1
ATOM 643 C CA . SER A 1 81 ? 3.713 2.928 -0.304 1.00 96.62 81 SER A CA 1
ATOM 644 C C . SER A 1 81 ? 4.486 4.214 -0.066 1.00 96.62 81 SER A C 1
ATOM 646 O O . SER A 1 81 ? 3.939 5.292 -0.291 1.00 96.62 81 SER A O 1
ATOM 648 N N . ASP A 1 82 ? 5.738 4.091 0.353 1.00 95.50 82 ASP A N 1
ATOM 649 C CA . ASP A 1 82 ? 6.707 5.180 0.436 1.00 95.50 82 ASP A CA 1
ATOM 650 C C . ASP A 1 82 ? 7.819 4.907 -0.572 1.00 95.50 82 ASP A C 1
ATOM 652 O O . ASP A 1 82 ? 8.623 3.975 -0.420 1.00 95.50 82 ASP A O 1
ATOM 656 N N . ASP A 1 83 ? 7.818 5.675 -1.657 1.00 88.00 83 ASP A N 1
ATOM 657 C CA . ASP A 1 83 ? 8.843 5.534 -2.680 1.00 88.00 83 ASP A CA 1
ATOM 658 C C . ASP A 1 83 ? 10.198 5.913 -2.081 1.00 88.00 83 ASP A C 1
ATOM 660 O O . ASP A 1 83 ? 10.353 6.967 -1.482 1.00 88.00 83 ASP A O 1
ATOM 664 N N . LYS A 1 84 ? 11.197 5.044 -2.261 1.00 90.94 84 LYS A N 1
ATOM 665 C CA . LYS A 1 84 ? 12.548 5.191 -1.687 1.00 90.94 84 LYS A CA 1
ATOM 666 C C . LYS A 1 84 ? 12.665 5.116 -0.168 1.00 90.94 84 LYS A C 1
ATOM 668 O O . LYS A 1 84 ? 13.784 5.234 0.329 1.00 90.94 84 LYS A O 1
ATOM 673 N N . CYS A 1 85 ? 11.561 4.883 0.543 1.00 93.44 85 CYS A N 1
ATOM 674 C CA . CYS A 1 85 ? 11.555 4.816 2.004 1.00 93.44 85 CYS A CA 1
ATOM 675 C C . CYS A 1 85 ? 12.200 6.058 2.644 1.00 93.44 85 CYS A C 1
ATOM 677 O O . CYS A 1 85 ? 12.945 5.964 3.621 1.00 93.44 85 CYS A O 1
ATOM 679 N N . ASP A 1 86 ? 11.989 7.222 2.023 1.00 93.00 86 ASP A N 1
ATOM 680 C CA . ASP A 1 86 ? 12.616 8.483 2.415 1.00 93.00 86 ASP A CA 1
ATOM 681 C C . ASP A 1 86 ? 11.694 9.359 3.265 1.00 93.00 86 ASP A C 1
ATOM 683 O O . ASP A 1 86 ? 12.120 10.402 3.763 1.00 93.00 86 ASP A O 1
ATOM 687 N N . THR A 1 87 ? 10.462 8.905 3.502 1.00 92.19 87 THR A N 1
ATOM 688 C CA . THR A 1 87 ? 9.420 9.571 4.279 1.00 92.19 87 THR A CA 1
ATOM 689 C C . THR A 1 87 ? 8.897 10.879 3.680 1.00 92.19 87 THR A C 1
ATOM 691 O O . THR A 1 87 ? 8.310 11.686 4.402 1.00 92.19 87 THR A O 1
ATOM 694 N N . VAL A 1 88 ? 9.080 11.102 2.372 1.00 88.06 88 VAL A N 1
ATOM 695 C CA . VAL A 1 88 ? 8.704 12.363 1.707 1.00 88.06 88 VAL A CA 1
ATOM 696 C C . VAL A 1 88 ? 7.448 12.230 0.838 1.00 88.06 88 VAL A C 1
ATOM 698 O O . VAL A 1 88 ? 6.748 13.222 0.645 1.00 88.06 88 VAL A O 1
ATOM 701 N N . ASN A 1 89 ? 7.113 11.044 0.311 1.00 90.50 89 ASN A N 1
ATOM 702 C CA . ASN A 1 89 ? 5.958 10.886 -0.586 1.00 90.50 89 ASN A CA 1
ATOM 703 C C . ASN A 1 89 ? 5.224 9.560 -0.390 1.00 90.50 89 ASN A C 1
ATOM 705 O O . ASN A 1 89 ? 5.609 8.522 -0.927 1.00 90.50 89 ASN A O 1
ATOM 709 N N . PHE A 1 90 ? 4.078 9.632 0.283 1.00 95.31 90 PHE A N 1
ATOM 710 C CA . PHE A 1 90 ? 3.268 8.460 0.577 1.00 95.31 90 PHE A CA 1
ATOM 711 C C . PHE A 1 90 ? 2.083 8.346 -0.379 1.00 95.31 90 PHE A C 1
ATOM 713 O O . PHE A 1 90 ? 1.308 9.286 -0.557 1.00 95.31 90 PHE A O 1
ATOM 720 N N . MET A 1 91 ? 1.892 7.165 -0.954 1.00 96.19 91 MET A N 1
ATOM 721 C CA . MET A 1 91 ? 0.717 6.806 -1.747 1.00 96.19 91 MET A CA 1
ATOM 722 C C . MET A 1 91 ? -0.042 5.679 -1.059 1.00 96.19 91 MET A C 1
ATOM 724 O O . MET A 1 91 ? 0.558 4.800 -0.452 1.00 96.19 91 MET A O 1
ATOM 728 N N . LEU A 1 92 ? -1.366 5.653 -1.182 1.00 96.88 92 LEU A N 1
ATOM 729 C CA . LEU A 1 92 ? -2.146 4.524 -0.673 1.00 96.88 92 LEU A CA 1
ATOM 730 C C . LEU A 1 92 ? -2.172 3.378 -1.679 1.00 96.88 92 LEU A C 1
ATOM 732 O O . LEU A 1 92 ? -2.173 3.593 -2.892 1.00 96.88 92 LEU A O 1
ATOM 736 N N . VAL A 1 93 ? -2.243 2.157 -1.165 1.00 96.81 93 VAL A N 1
ATOM 737 C CA . VAL A 1 93 ? -2.385 0.934 -1.953 1.00 96.81 93 VAL A CA 1
ATOM 738 C C . VAL A 1 93 ? -3.850 0.514 -1.965 1.00 96.81 93 VAL A C 1
ATOM 740 O O . VAL A 1 93 ? -4.477 0.353 -0.916 1.00 96.81 93 VAL A O 1
ATOM 743 N N . ASP A 1 94 ? -4.393 0.319 -3.162 1.00 96.00 94 ASP A N 1
ATOM 744 C CA . ASP A 1 94 ? -5.791 -0.042 -3.377 1.00 96.00 94 ASP A CA 1
ATOM 745 C C . ASP A 1 94 ? -6.010 -1.541 -3.115 1.00 96.00 94 ASP A C 1
ATOM 747 O O . ASP A 1 94 ? -5.435 -2.398 -3.796 1.00 96.00 94 ASP A O 1
ATOM 751 N N . ALA A 1 95 ? -6.865 -1.866 -2.141 1.00 94.62 95 ALA A N 1
ATOM 752 C CA . ALA A 1 95 ? -7.142 -3.248 -1.760 1.00 94.62 95 ALA A CA 1
ATOM 753 C C . ALA A 1 95 ? -7.891 -4.046 -2.837 1.00 94.62 95 ALA A C 1
ATOM 755 O O . ALA A 1 95 ? -7.859 -5.278 -2.803 1.00 94.62 95 ALA A O 1
ATOM 756 N N . LYS A 1 96 ? -8.512 -3.389 -3.831 1.00 95.00 96 LYS A N 1
ATOM 757 C CA . LYS A 1 96 ? -9.260 -4.079 -4.901 1.00 95.00 96 LYS A CA 1
ATOM 758 C C . LYS A 1 96 ? -8.412 -5.069 -5.702 1.00 95.00 96 LYS A C 1
ATOM 760 O O . LYS A 1 96 ? -8.953 -5.954 -6.355 1.00 95.00 96 LYS A O 1
ATOM 765 N N . TRP A 1 97 ? -7.091 -4.897 -5.680 1.00 94.25 97 TRP A N 1
ATOM 766 C CA . TRP A 1 97 ? -6.152 -5.724 -6.430 1.00 94.25 97 TRP A CA 1
ATOM 767 C C . TRP A 1 97 ? -5.742 -7.010 -5.718 1.00 94.25 97 TRP A C 1
ATOM 769 O O . TRP A 1 97 ? -4.970 -7.764 -6.302 1.00 94.25 97 TRP A O 1
ATOM 779 N N . ASN A 1 98 ? -6.241 -7.261 -4.501 1.00 93.81 98 ASN A N 1
ATOM 780 C CA . ASN A 1 98 ? -5.916 -8.445 -3.704 1.00 93.81 98 ASN A CA 1
ATOM 781 C C . ASN A 1 98 ? -4.400 -8.704 -3.661 1.00 93.81 98 ASN A C 1
ATOM 783 O O . ASN A 1 98 ? -3.890 -9.647 -4.265 1.00 93.81 98 ASN A O 1
ATOM 787 N N . ILE A 1 99 ? -3.671 -7.798 -3.008 1.00 95.06 99 ILE A N 1
ATOM 788 C CA . ILE A 1 99 ? -2.208 -7.832 -2.960 1.00 95.06 99 ILE A CA 1
ATOM 789 C C . ILE A 1 99 ? -1.734 -9.125 -2.278 1.00 95.06 99 ILE A C 1
ATOM 791 O O . ILE A 1 99 ? -2.115 -9.421 -1.149 1.00 95.06 99 ILE A O 1
ATOM 795 N N . THR A 1 100 ? -0.887 -9.884 -2.973 1.00 94.12 100 THR A N 1
ATOM 796 C CA . THR A 1 100 ? -0.254 -11.131 -2.505 1.00 94.12 100 THR A CA 1
ATOM 797 C C . THR A 1 100 ? 1.269 -11.050 -2.634 1.00 94.12 100 THR A C 1
ATOM 799 O O . THR A 1 100 ? 1.792 -10.093 -3.203 1.00 94.12 100 THR A O 1
ATOM 802 N N . ALA A 1 101 ? 2.004 -12.067 -2.173 1.00 92.19 101 ALA A N 1
ATOM 803 C CA . ALA A 1 101 ? 3.458 -12.134 -2.355 1.00 92.19 101 ALA A CA 1
ATOM 804 C C . ALA A 1 101 ? 3.882 -12.003 -3.835 1.00 92.19 101 ALA A C 1
ATOM 806 O O . ALA A 1 101 ? 4.806 -11.255 -4.139 1.00 92.19 101 ALA A O 1
ATOM 807 N N . ASP A 1 102 ? 3.138 -12.619 -4.760 1.00 94.25 102 ASP A N 1
ATOM 808 C CA . ASP A 1 102 ? 3.398 -12.541 -6.209 1.00 94.25 102 ASP A CA 1
ATOM 809 C C . ASP A 1 102 ? 3.155 -11.141 -6.793 1.00 94.25 102 ASP A C 1
ATOM 811 O O . ASP A 1 102 ? 3.591 -10.819 -7.898 1.00 94.25 102 ASP A O 1
ATOM 815 N N . SER A 1 103 ? 2.437 -10.284 -6.063 1.00 95.38 103 SER A N 1
ATOM 816 C CA . SER A 1 103 ? 2.248 -8.892 -6.454 1.00 95.38 103 SER A CA 1
ATOM 817 C C . SER A 1 103 ? 3.473 -8.019 -6.208 1.00 95.38 103 SER A C 1
ATOM 819 O O . SER A 1 103 ? 3.525 -6.938 -6.803 1.00 95.38 103 SER A O 1
ATOM 821 N N . LEU A 1 104 ? 4.385 -8.449 -5.331 1.00 96.12 104 LEU A N 1
ATOM 822 C CA . LEU A 1 104 ? 5.525 -7.679 -4.845 1.00 96.12 104 LEU A CA 1
ATOM 823 C C . LEU A 1 104 ? 6.725 -7.855 -5.773 1.00 96.12 104 LEU A C 1
ATOM 825 O O . LEU A 1 104 ? 7.213 -8.963 -5.985 1.00 96.12 104 LEU A O 1
ATOM 829 N N . LEU A 1 105 ? 7.231 -6.743 -6.290 1.00 95.81 105 LEU A N 1
ATOM 830 C CA . LEU A 1 105 ? 8.383 -6.717 -7.185 1.00 95.81 105 LEU A CA 1
ATOM 831 C C . LEU A 1 105 ? 9.606 -6.157 -6.458 1.00 95.81 105 LEU A C 1
ATOM 833 O O . LEU A 1 105 ? 9.461 -5.303 -5.587 1.00 95.81 105 LEU A O 1
ATOM 837 N N . ASP A 1 106 ? 10.806 -6.604 -6.831 1.00 95.75 106 ASP A N 1
ATOM 838 C CA . ASP A 1 106 ? 12.056 -6.091 -6.256 1.00 95.75 106 ASP A CA 1
ATOM 839 C C . ASP A 1 106 ? 12.271 -4.620 -6.613 1.00 95.75 106 ASP A C 1
ATOM 841 O O . ASP A 1 106 ? 12.323 -4.238 -7.787 1.00 95.75 106 ASP A O 1
ATOM 845 N N . SER A 1 107 ? 12.423 -3.785 -5.591 1.00 91.00 107 SER A N 1
ATOM 846 C CA . SER A 1 107 ? 12.665 -2.361 -5.762 1.00 91.00 107 SER A CA 1
ATOM 847 C C . SER A 1 107 ? 14.160 -2.066 -5.828 1.00 91.00 107 SER A C 1
ATOM 849 O O . SER A 1 107 ? 14.882 -2.203 -4.849 1.00 91.00 107 SER A O 1
ATOM 851 N N . LYS A 1 108 ? 14.610 -1.514 -6.958 1.00 91.94 108 LYS A N 1
ATOM 852 C CA . LYS A 1 108 ? 15.959 -0.924 -7.084 1.00 91.94 108 LYS A CA 1
ATOM 853 C C . LYS A 1 108 ? 16.086 0.454 -6.434 1.00 91.94 108 LYS A C 1
ATOM 855 O O . LYS A 1 108 ? 17.179 0.999 -6.368 1.00 91.94 108 LYS A O 1
ATOM 860 N N . GLN A 1 109 ? 14.962 1.041 -6.039 1.00 87.12 109 GLN A N 1
ATOM 861 C CA . GLN A 1 109 ? 14.893 2.389 -5.488 1.00 87.12 109 GLN A CA 1
ATOM 862 C C . GLN A 1 109 ? 14.725 2.385 -3.969 1.00 87.12 109 GLN A C 1
ATOM 864 O O . GLN A 1 109 ? 14.575 3.460 -3.421 1.00 87.12 109 GLN A O 1
ATOM 869 N N . HIS A 1 110 ? 14.755 1.218 -3.308 1.00 92.44 110 HIS A N 1
ATOM 870 C CA . HIS A 1 110 ? 14.503 1.071 -1.867 1.00 92.44 110 HIS A CA 1
ATOM 871 C C . HIS A 1 110 ? 13.101 1.521 -1.396 1.00 92.44 110 HIS A C 1
ATOM 873 O O . HIS A 1 110 ? 12.965 2.095 -0.329 1.00 92.44 110 HIS A O 1
ATOM 879 N N . THR A 1 111 ? 12.036 1.279 -2.173 1.00 94.44 111 THR A N 1
ATOM 880 C CA . THR A 1 111 ? 10.642 1.492 -1.735 1.00 94.44 111 THR A CA 1
ATOM 881 C C . THR A 1 111 ? 10.293 0.675 -0.485 1.00 94.44 111 THR A C 1
ATOM 883 O O . THR A 1 111 ? 10.689 -0.488 -0.364 1.00 94.44 111 THR A O 1
ATOM 886 N N . CYS A 1 112 ? 9.504 1.285 0.402 1.00 95.75 112 CYS A N 1
ATOM 887 C CA . CYS A 1 112 ? 8.890 0.647 1.561 1.00 95.75 112 CYS A CA 1
ATOM 888 C C . CYS A 1 112 ? 7.378 0.529 1.367 1.00 95.75 112 CYS A C 1
ATOM 890 O O . CYS A 1 112 ? 6.697 1.494 1.017 1.00 95.75 112 CYS A O 1
ATOM 892 N N . LEU A 1 113 ? 6.840 -0.661 1.625 1.00 97.19 113 LEU A N 1
ATOM 893 C CA . LEU A 1 113 ? 5.401 -0.895 1.692 1.00 97.19 113 LEU A CA 1
ATOM 894 C C . LEU A 1 113 ? 5.004 -1.146 3.145 1.00 97.19 113 LEU A C 1
ATOM 896 O O . LEU A 1 113 ? 5.617 -1.954 3.837 1.00 97.19 113 LEU A O 1
ATOM 900 N N . TYR A 1 114 ? 3.951 -0.479 3.587 1.00 96.94 114 TYR A N 1
ATOM 901 C CA . TYR A 1 114 ? 3.358 -0.630 4.906 1.00 96.94 114 TYR A CA 1
ATOM 902 C C . TYR A 1 114 ? 2.015 -1.336 4.729 1.00 96.94 114 TYR A C 1
ATOM 904 O O . TYR A 1 114 ? 1.026 -0.707 4.356 1.00 96.94 114 TYR A O 1
ATOM 912 N N . GLU A 1 115 ? 1.970 -2.642 4.972 1.00 95.69 115 GLU A N 1
ATOM 913 C CA . GLU A 1 115 ? 0.742 -3.443 4.933 1.00 95.69 115 GLU A CA 1
ATOM 914 C C . GLU A 1 115 ? -0.040 -3.267 6.237 1.00 95.69 115 GLU A C 1
ATOM 916 O O . GLU A 1 115 ? 0.520 -3.455 7.318 1.00 95.69 115 GLU A O 1
ATOM 921 N N . LYS A 1 116 ? -1.339 -2.952 6.166 1.00 92.94 116 LYS A N 1
ATOM 922 C CA . LYS A 1 116 ? -2.166 -2.849 7.377 1.00 92.94 116 LYS A CA 1
ATOM 923 C C . LYS A 1 116 ? -2.315 -4.196 8.073 1.00 92.94 116 LYS A C 1
ATOM 925 O O . LYS A 1 116 ? -2.712 -5.185 7.455 1.00 92.94 116 LYS A O 1
ATOM 930 N N . ARG A 1 117 ? -2.108 -4.216 9.392 1.00 89.81 117 ARG A N 1
ATOM 931 C CA . ARG A 1 117 ? -2.353 -5.416 10.200 1.00 89.81 117 ARG A CA 1
ATOM 932 C C . ARG A 1 117 ? -3.846 -5.584 10.466 1.00 89.81 117 ARG A C 1
ATOM 934 O O . ARG A 1 117 ? -4.528 -4.642 10.870 1.00 89.81 117 ARG A O 1
ATOM 941 N N . LYS A 1 118 ? -4.347 -6.800 10.264 1.00 84.12 118 LYS A N 1
ATOM 942 C CA . LYS A 1 118 ? -5.684 -7.193 10.724 1.00 84.12 118 LYS A CA 1
ATOM 943 C C . LYS A 1 118 ? -5.669 -7.375 12.243 1.00 84.12 118 LYS A C 1
ATOM 945 O O . LYS A 1 118 ? -4.623 -7.725 12.796 1.00 84.12 118 LYS A O 1
ATOM 950 N N . ALA A 1 119 ? -6.796 -7.067 12.874 1.00 76.00 119 ALA A N 1
ATOM 951 C CA . ALA A 1 119 ? -7.032 -7.318 14.292 1.00 76.00 119 ALA A CA 1
ATOM 952 C C . ALA A 1 119 ? -7.244 -8.806 14.581 1.00 76.00 119 ALA A C 1
ATOM 954 O O . ALA A 1 119 ? -7.689 -9.529 13.657 1.00 76.00 119 ALA A O 1
#

Secondary structure (DSSP, 8-state):
--EEEEPPP---------SS------S-EEEE-TTSEEEEEEEEETEE--GGGEEEEEEESSHHHHHHHHHHTGGGEEEEEEGGGSSS-EEEEEGGG---GGG-EE-TT--EEEEEEE-

Sequence (119 aa):
MDCVTVEDSTSWTQLWLAHGLKFCNVLTAKRVQCDGYLDDYNVINDKYLTSTKLLRHTTYQTMEEARMACLRMGPACWGISDDKCDTVNFMLVDAKWNITADSLLDSKQHTCLYEKRKA